Protein AF-A0A8S2TRC4-F1 (afdb_monomer_lite)

Secondary structure (DSSP, 8-state):
---PPPEEPPPSEE-SSEEEEEEEETTEEEEEEEEEPS-BTTBTTHHHHHHHHHHHHHHTT-TT---EEEEEEEESSSS-EEEEEEEPPPS--HHHHH--

Structure (mmCIF, N/CA/C/O backbone):
data_AF-A0A8S2TRC4-F1
#
_entry.id   AF-A0A8S2TRC4-F1
#
loop_
_atom_site.group_PDB
_atom_site.id
_atom_site.type_symbol
_atom_site.label_atom_id
_atom_site.label_alt_id
_atom_site.label_comp_id
_atom_site.label_asym_id
_atom_site.label_entity_id
_atom_site.label_seq_id
_atom_site.pdbx_PDB_ins_code
_atom_site.Cartn_x
_atom_site.Cartn_y
_atom_site.Cartn_z
_atom_site.occupancy
_atom_site.B_iso_or_equiv
_atom_site.auth_seq_id
_atom_site.auth_comp_id
_atom_site.auth_asym_id
_atom_site.auth_atom_id
_atom_site.pdbx_PDB_model_num
ATOM 1 N N . MET A 1 1 ? -8.651 16.090 -10.800 1.00 41.53 1 MET A N 1
ATOM 2 C CA . MET A 1 1 ? -8.243 15.977 -9.382 1.00 41.53 1 MET A CA 1
ATOM 3 C C . MET A 1 1 ? -6.807 16.448 -9.301 1.00 41.53 1 MET A C 1
ATOM 5 O O . MET A 1 1 ? -6.000 15.968 -10.084 1.00 41.53 1 MET A O 1
ATOM 9 N N . ASN A 1 2 ? -6.537 17.456 -8.472 1.00 39.47 2 ASN A N 1
ATOM 10 C CA . ASN A 1 2 ? -5.261 18.173 -8.427 1.00 39.47 2 ASN A CA 1
ATOM 11 C C . ASN A 1 2 ? -4.095 17.208 -8.186 1.00 39.47 2 ASN A C 1
ATOM 13 O O . ASN A 1 2 ? -4.205 16.339 -7.325 1.00 39.47 2 ASN A O 1
ATOM 17 N N . GLY A 1 3 ? -3.016 17.373 -8.957 1.00 54.50 3 GLY A N 1
ATOM 18 C CA . GLY A 1 3 ? -1.785 16.573 -8.942 1.00 54.50 3 GLY A CA 1
ATOM 19 C C . GLY A 1 3 ? -0.963 16.693 -7.656 1.00 54.50 3 GLY A C 1
ATOM 20 O O . GLY A 1 3 ? 0.234 16.948 -7.708 1.00 54.50 3 GLY A O 1
ATOM 21 N N . LEU A 1 4 ? -1.612 16.546 -6.503 1.00 70.56 4 LEU A N 1
ATOM 22 C CA . LEU A 1 4 ? -0.969 16.468 -5.203 1.00 70.56 4 LEU A CA 1
ATOM 23 C C . LEU A 1 4 ? -0.321 15.091 -5.079 1.00 70.56 4 LEU A C 1
ATOM 25 O O . LEU A 1 4 ? -1.007 14.070 -5.143 1.00 70.56 4 LEU A O 1
ATOM 29 N N . ILE A 1 5 ? 0.996 15.089 -4.921 1.00 81.69 5 ILE A N 1
ATOM 30 C CA . ILE A 1 5 ? 1.806 13.900 -4.669 1.00 81.69 5 ILE A CA 1
ATOM 31 C C . ILE A 1 5 ? 1.758 13.621 -3.159 1.00 81.69 5 ILE A C 1
ATOM 33 O O . ILE A 1 5 ? 1.855 14.575 -2.386 1.00 81.69 5 ILE A O 1
ATOM 37 N N . PRO A 1 6 ? 1.609 12.363 -2.710 1.00 83.25 6 PRO A N 1
ATOM 38 C CA . PRO A 1 6 ? 1.683 12.040 -1.289 1.00 83.25 6 PRO A CA 1
ATOM 39 C C . PRO A 1 6 ? 3.045 12.440 -0.699 1.00 83.25 6 PRO A C 1
ATOM 41 O O . PRO A 1 6 ? 4.093 12.056 -1.223 1.00 83.25 6 PRO A O 1
ATOM 44 N N . GLU A 1 7 ? 3.035 13.175 0.409 1.00 88.19 7 GLU A N 1
ATOM 45 C CA . GLU A 1 7 ? 4.239 13.598 1.124 1.00 88.19 7 GLU A CA 1
ATOM 46 C C . GLU A 1 7 ? 4.669 12.494 2.095 1.00 88.19 7 GLU A C 1
ATOM 48 O O . GLU A 1 7 ? 4.072 12.311 3.155 1.00 88.19 7 GLU A O 1
ATOM 53 N N . ILE A 1 8 ? 5.694 11.728 1.712 1.00 84.69 8 ILE A N 1
ATOM 54 C CA . ILE A 1 8 ? 6.253 10.633 2.517 1.00 84.69 8 ILE A CA 1
ATOM 55 C C . ILE A 1 8 ? 7.116 11.214 3.643 1.00 84.69 8 ILE A C 1
ATOM 57 O O . ILE A 1 8 ? 8.078 11.937 3.379 1.00 84.69 8 ILE A O 1
ATOM 61 N N . ARG A 1 9 ? 6.837 10.828 4.888 1.00 81.56 9 ARG A N 1
ATOM 62 C CA . ARG A 1 9 ? 7.709 11.086 6.040 1.00 81.56 9 ARG A CA 1
ATOM 63 C C . ARG A 1 9 ? 8.678 9.910 6.230 1.00 81.56 9 ARG A C 1
ATOM 65 O O . ARG A 1 9 ? 8.400 8.788 5.803 1.00 81.56 9 ARG A O 1
ATOM 72 N N . SER A 1 10 ? 9.851 10.184 6.807 1.00 64.19 10 SER A N 1
ATOM 73 C CA . SER A 1 10 ? 10.928 9.205 7.040 1.00 64.19 10 SER A CA 1
ATOM 74 C C . SER A 1 10 ? 10.387 7.907 7.655 1.00 64.19 10 SER A C 1
ATOM 76 O O . SER A 1 10 ? 9.613 7.961 8.602 1.00 64.19 10 SER A O 1
ATOM 78 N N . GLY A 1 11 ? 10.744 6.758 7.070 1.00 61.81 11 GLY A N 1
ATOM 79 C CA . GLY A 1 11 ? 10.071 5.478 7.329 1.00 61.81 11 GLY A CA 1
ATOM 80 C C . GLY A 1 11 ? 10.584 4.702 8.538 1.00 61.81 11 GLY A C 1
ATOM 81 O O . GLY A 1 11 ? 11.785 4.694 8.805 1.00 61.81 11 GLY A O 1
ATOM 82 N N . ASP A 1 12 ? 9.663 3.979 9.176 1.00 56.72 12 ASP A N 1
ATOM 83 C CA . ASP A 1 12 ? 9.895 3.182 10.386 1.00 56.72 12 ASP A CA 1
ATOM 84 C C . ASP A 1 12 ? 10.400 1.754 10.096 1.00 56.72 12 ASP A C 1
ATOM 86 O O . ASP A 1 12 ? 10.900 1.079 10.992 1.00 56.72 12 ASP A O 1
ATOM 90 N N . SER A 1 13 ? 10.304 1.261 8.849 1.00 61.91 13 SER A N 1
ATOM 91 C CA . SER A 1 13 ? 10.735 -0.104 8.509 1.00 61.91 13 SER A CA 1
ATOM 92 C C . SER A 1 13 ? 11.157 -0.273 7.046 1.00 61.91 13 SER A C 1
ATOM 94 O O . SER A 1 13 ? 10.400 0.025 6.116 1.00 61.91 13 SER A O 1
ATOM 96 N N . LYS A 1 14 ? 12.373 -0.797 6.843 1.00 64.62 14 LYS A N 1
ATOM 97 C CA . LYS A 1 14 ? 12.921 -1.191 5.538 1.00 64.62 14 LYS A CA 1
ATOM 98 C C . LYS A 1 14 ? 13.109 -2.707 5.508 1.00 64.62 14 LYS A C 1
ATOM 100 O O . LYS A 1 14 ? 13.979 -3.229 6.199 1.00 64.62 14 LYS A O 1
ATOM 105 N N . SER A 1 15 ? 12.321 -3.403 4.693 1.00 66.56 15 SER A N 1
ATOM 106 C CA . SER A 1 15 ? 12.545 -4.806 4.329 1.00 66.56 15 SER A CA 1
ATOM 107 C C . SER A 1 15 ? 13.103 -4.893 2.905 1.00 66.56 15 SER A C 1
ATOM 109 O O . SER A 1 15 ? 12.978 -3.964 2.104 1.00 66.56 15 SER A O 1
ATOM 111 N N . THR A 1 16 ? 13.732 -6.022 2.575 1.00 66.69 16 THR A N 1
ATOM 112 C CA . THR A 1 16 ? 14.216 -6.311 1.219 1.00 66.69 16 THR A CA 1
ATOM 113 C C . THR A 1 16 ? 13.077 -6.400 0.200 1.00 66.69 16 THR A C 1
ATOM 115 O O . THR A 1 16 ? 13.299 -6.109 -0.971 1.00 66.69 16 THR A O 1
ATOM 118 N N . MET A 1 17 ? 11.858 -6.749 0.630 1.00 71.56 17 MET A N 1
ATOM 119 C CA . MET A 1 17 ? 10.699 -6.939 -0.259 1.00 71.56 17 MET A CA 1
ATOM 120 C C . MET A 1 17 ? 9.774 -5.716 -0.329 1.00 71.56 17 MET A C 1
ATOM 122 O O . MET A 1 17 ? 9.220 -5.402 -1.380 1.00 71.56 17 MET A O 1
ATOM 126 N N . PHE A 1 18 ? 9.585 -5.019 0.789 1.00 80.75 18 PHE A N 1
ATOM 127 C CA . PHE A 1 18 ? 8.734 -3.835 0.868 1.00 80.75 18 PHE A CA 1
ATOM 128 C C . PHE A 1 18 ? 9.240 -2.880 1.945 1.00 80.75 18 PHE A C 1
ATOM 130 O O . PHE A 1 18 ? 10.019 -3.248 2.820 1.00 80.75 18 PHE A O 1
ATOM 137 N N . SER A 1 19 ? 8.785 -1.639 1.899 1.00 85.69 19 SER A N 1
ATOM 138 C CA . SER A 1 19 ? 9.056 -0.643 2.931 1.00 85.69 19 SER A CA 1
ATOM 139 C C . SER A 1 19 ? 7.757 0.041 3.344 1.00 85.6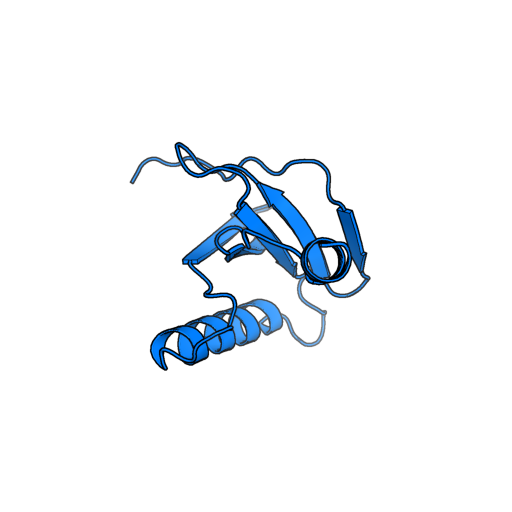9 19 SER A C 1
ATOM 141 O O . SER A 1 19 ? 6.877 0.269 2.508 1.00 85.69 19 SER A O 1
ATOM 143 N N . LEU A 1 20 ? 7.635 0.340 4.637 1.00 86.81 20 LEU A N 1
ATOM 144 C CA . LEU A 1 20 ? 6.475 1.016 5.214 1.00 86.81 20 LEU A CA 1
ATOM 145 C C . LEU A 1 20 ? 6.858 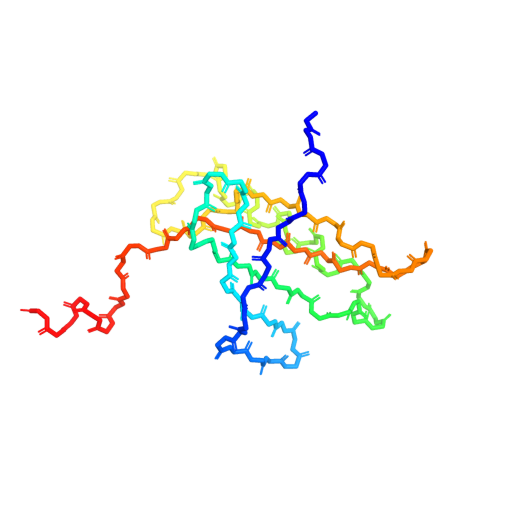2.429 5.646 1.00 86.81 20 LEU A C 1
ATOM 147 O O . LEU A 1 20 ? 7.898 2.644 6.268 1.00 86.81 20 LEU A O 1
ATOM 151 N N . PHE A 1 21 ? 5.999 3.385 5.311 1.00 88.56 21 PHE A N 1
ATOM 152 C CA . PHE A 1 21 ? 6.177 4.796 5.627 1.00 88.56 21 PHE A CA 1
ATOM 153 C C . PHE A 1 21 ? 4.870 5.397 6.114 1.00 88.56 21 PHE A C 1
ATOM 155 O O . PHE A 1 21 ? 3.792 4.929 5.748 1.00 88.56 21 PHE A O 1
ATOM 162 N N . THR A 1 22 ? 4.967 6.487 6.863 1.00 88.94 22 THR A N 1
ATOM 163 C CA . THR A 1 22 ? 3.834 7.384 7.077 1.00 88.94 22 THR A CA 1
ATOM 164 C C . THR A 1 22 ? 3.826 8.470 6.001 1.00 88.94 22 THR A C 1
ATOM 166 O O . THR A 1 22 ? 4.876 8.862 5.487 1.00 88.94 22 THR A O 1
ATOM 169 N N . ALA A 1 23 ? 2.646 8.945 5.615 1.00 89.44 23 ALA A N 1
ATOM 170 C CA . ALA A 1 23 ? 2.505 10.018 4.642 1.00 89.44 23 ALA A CA 1
ATOM 171 C C . ALA A 1 23 ? 1.297 10.910 4.916 1.00 89.44 23 ALA A C 1
ATOM 173 O O . ALA A 1 23 ? 0.323 10.502 5.548 1.00 89.44 23 ALA A O 1
ATOM 174 N N . ASP A 1 24 ? 1.342 12.107 4.348 1.00 90.00 24 ASP A N 1
ATOM 175 C CA . ASP A 1 24 ? 0.202 13.009 4.260 1.00 90.00 24 ASP A CA 1
ATOM 176 C C . ASP A 1 24 ? -0.221 13.180 2.798 1.00 90.00 24 ASP A C 1
ATOM 178 O O . ASP A 1 24 ? 0.606 13.163 1.886 1.00 90.00 24 ASP A O 1
ATOM 182 N N . TRP A 1 25 ? -1.517 13.373 2.554 1.00 88.19 25 TRP A N 1
ATOM 183 C CA . TRP A 1 25 ? -2.031 13.667 1.218 1.00 88.19 25 TRP A CA 1
ATOM 184 C C . TRP A 1 25 ? -3.172 14.682 1.280 1.00 88.19 25 TRP A C 1
ATOM 186 O O . TRP A 1 25 ? -4.329 14.337 1.539 1.00 88.19 25 TRP A O 1
ATOM 196 N N . GLY A 1 26 ? -2.832 15.953 1.046 1.00 86.44 26 GLY A N 1
ATOM 197 C CA . GLY A 1 26 ? -3.754 17.068 1.263 1.00 86.44 26 GLY A CA 1
ATOM 198 C C . GLY A 1 26 ? -4.214 17.103 2.723 1.00 86.44 26 GLY A C 1
ATOM 199 O O . GLY A 1 26 ? -3.389 17.144 3.639 1.00 86.44 26 GLY A O 1
ATOM 200 N N . ASP A 1 27 ? -5.526 17.011 2.929 1.00 86.31 27 ASP A N 1
ATOM 201 C CA . ASP A 1 27 ? -6.152 17.041 4.258 1.00 86.31 27 ASP A CA 1
ATOM 202 C C . ASP A 1 27 ? -6.043 15.709 5.019 1.00 86.31 27 ASP A C 1
ATOM 204 O O . ASP A 1 27 ? -6.354 15.637 6.207 1.00 86.31 27 ASP A O 1
ATOM 208 N N . LYS A 1 28 ? -5.603 14.632 4.358 1.00 87.50 28 LYS A N 1
ATOM 209 C CA . LYS A 1 28 ? -5.442 13.320 4.992 1.00 87.50 28 LYS A CA 1
ATOM 210 C C . LYS A 1 28 ? -4.070 13.225 5.633 1.00 87.50 28 LYS A C 1
ATOM 212 O O . LYS A 1 28 ? -3.060 13.405 4.955 1.00 87.50 28 LYS A O 1
ATOM 217 N N . LYS A 1 29 ? -4.049 12.920 6.927 1.00 86.56 29 LYS A N 1
ATOM 218 C CA . LYS A 1 29 ? -2.840 12.849 7.748 1.00 86.56 29 LYS A CA 1
ATOM 219 C C . LYS A 1 29 ? -2.579 11.429 8.228 1.00 86.56 29 LYS A C 1
ATOM 221 O O . LYS A 1 29 ? -3.522 10.651 8.372 1.00 86.56 29 LYS A O 1
ATOM 226 N N . ASN A 1 30 ? -1.313 11.125 8.508 1.00 86.56 30 ASN A N 1
ATOM 227 C CA . ASN A 1 30 ? -0.877 9.850 9.096 1.00 86.56 30 ASN A CA 1
ATOM 228 C C . ASN A 1 30 ? -1.292 8.614 8.272 1.00 86.56 30 ASN A C 1
ATOM 230 O O . ASN A 1 30 ? -1.603 7.560 8.820 1.00 86.56 30 ASN A O 1
ATOM 234 N N . LEU A 1 31 ? -1.321 8.732 6.946 1.00 89.50 31 LEU A N 1
ATOM 235 C CA . LEU A 1 31 ? -1.585 7.607 6.056 1.00 89.50 31 LEU A CA 1
ATOM 236 C C . LEU A 1 31 ? -0.442 6.598 6.142 1.00 89.50 31 LEU A C 1
ATOM 238 O O . LEU A 1 31 ? 0.722 6.988 6.193 1.00 89.50 31 LEU A O 1
ATOM 242 N N . LEU A 1 32 ? -0.761 5.308 6.089 1.00 90.12 32 LEU A N 1
ATOM 243 C CA . LEU A 1 32 ? 0.247 4.261 5.963 1.00 90.12 32 LEU A CA 1
ATOM 244 C C . LEU A 1 32 ? 0.507 3.998 4.480 1.00 90.12 32 LEU A C 1
ATOM 246 O O . LEU A 1 32 ? -0.414 3.704 3.720 1.00 90.12 32 LEU A O 1
ATOM 250 N N . VAL A 1 33 ? 1.767 4.068 4.068 1.00 90.88 33 VAL A N 1
ATOM 251 C CA . VAL A 1 33 ? 2.201 3.802 2.698 1.00 90.88 33 VAL A CA 1
ATOM 252 C C . VAL A 1 33 ? 3.076 2.566 2.672 1.00 90.88 33 VAL A C 1
ATOM 254 O O . VAL A 1 33 ? 4.173 2.554 3.228 1.00 90.88 33 VAL A O 1
ATOM 257 N N . LYS A 1 34 ? 2.612 1.542 1.959 1.00 90.50 34 LYS A N 1
ATOM 258 C CA . LYS A 1 34 ? 3.425 0.390 1.591 1.00 90.50 34 LYS A CA 1
ATOM 259 C C . LYS A 1 34 ? 3.996 0.606 0.199 1.00 90.50 34 LYS A C 1
ATOM 261 O O . LYS A 1 34 ? 3.258 0.650 -0.787 1.00 90.50 34 LYS A O 1
ATOM 266 N N . LYS A 1 35 ? 5.318 0.731 0.133 1.00 88.00 35 LYS A N 1
ATOM 267 C CA . LYS A 1 35 ? 6.078 0.715 -1.116 1.00 88.00 35 LYS A CA 1
ATOM 268 C C . LYS A 1 35 ? 6.579 -0.697 -1.340 1.00 88.00 35 LYS A C 1
ATOM 270 O O . LYS A 1 35 ? 7.302 -1.231 -0.499 1.00 88.00 35 LYS A O 1
ATOM 275 N N . ILE A 1 36 ? 6.200 -1.303 -2.454 1.00 79.88 36 ILE A N 1
ATOM 276 C CA . ILE A 1 36 ? 6.810 -2.564 -2.870 1.00 79.88 36 ILE A CA 1
ATOM 277 C C . ILE A 1 36 ? 8.091 -2.189 -3.603 1.00 79.88 36 ILE A C 1
ATOM 279 O O . ILE A 1 36 ? 8.051 -1.459 -4.596 1.00 79.88 36 ILE A O 1
ATOM 283 N N . SER A 1 37 ? 9.223 -2.614 -3.043 1.00 65.25 37 SER A N 1
ATOM 284 C CA . SER A 1 37 ? 10.545 -2.364 -3.614 1.00 65.25 37 SER A CA 1
ATOM 285 C C . SER A 1 37 ? 10.560 -2.904 -5.044 1.00 65.25 37 SER A C 1
ATOM 287 O O . SER A 1 37 ? 9.945 -3.940 -5.284 1.00 65.25 37 SER A O 1
ATOM 289 N N . ARG A 1 38 ? 11.196 -2.160 -5.968 1.00 61.66 38 ARG A N 1
ATOM 290 C CA . ARG A 1 38 ? 11.280 -2.397 -7.427 1.00 61.66 38 ARG A CA 1
ATOM 291 C C . ARG A 1 38 ? 10.907 -3.812 -7.861 1.00 61.66 38 ARG A C 1
ATOM 293 O O . ARG A 1 38 ? 11.462 -4.763 -7.320 1.00 61.66 38 ARG A O 1
ATOM 300 N N . SER A 1 39 ? 10.072 -3.894 -8.905 1.00 58.78 39 SER A N 1
ATOM 301 C CA . SER A 1 39 ? 9.804 -5.094 -9.711 1.00 58.78 39 SER A CA 1
ATOM 302 C C . SER A 1 39 ? 10.889 -6.146 -9.512 1.00 58.78 39 SER A C 1
ATOM 304 O O . SER A 1 39 ? 12.009 -5.971 -10.005 1.00 58.78 39 SER A O 1
ATOM 306 N N . LEU A 1 40 ? 10.574 -7.201 -8.756 1.00 64.50 40 LEU A N 1
ATOM 307 C CA . LEU A 1 40 ? 11.429 -8.380 -8.726 1.00 64.50 40 LEU A CA 1
ATOM 308 C C . LEU A 1 40 ? 11.693 -8.736 -10.197 1.00 64.50 40 LEU A C 1
ATOM 310 O O . LEU A 1 40 ? 10.722 -8.752 -10.961 1.00 64.50 40 LEU A O 1
ATOM 314 N N . PRO A 1 41 ? 12.950 -8.951 -10.626 1.00 65.00 41 PRO A N 1
ATOM 315 C CA . PRO A 1 41 ? 13.268 -9.154 -12.042 1.00 65.00 41 PRO A CA 1
ATO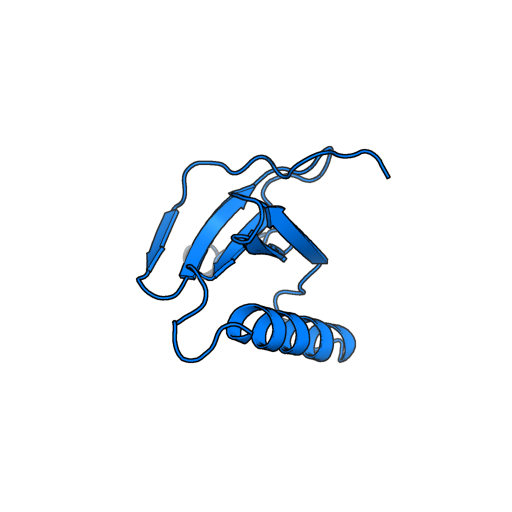M 316 C C . PRO A 1 41 ? 12.392 -10.231 -12.695 1.00 65.00 41 PRO A C 1
ATOM 318 O O . PRO A 1 41 ? 11.976 -10.089 -13.840 1.00 65.00 41 PRO A O 1
ATOM 321 N N . ASP A 1 42 ? 12.023 -11.242 -11.907 1.00 69.94 42 ASP A N 1
ATOM 322 C CA . ASP A 1 42 ? 11.206 -12.377 -12.331 1.00 69.94 42 ASP A CA 1
ATOM 323 C C . ASP A 1 42 ? 9.690 -12.159 -12.145 1.00 69.94 42 ASP A C 1
ATOM 325 O O . ASP A 1 42 ? 8.882 -12.971 -12.592 1.00 69.94 42 ASP A O 1
ATOM 329 N N . GLN A 1 43 ? 9.272 -11.083 -11.467 1.00 71.62 43 GLN A N 1
ATOM 330 C CA . GLN A 1 43 ? 7.867 -10.770 -11.173 1.00 71.62 43 GLN A CA 1
ATOM 331 C C . GLN A 1 43 ? 7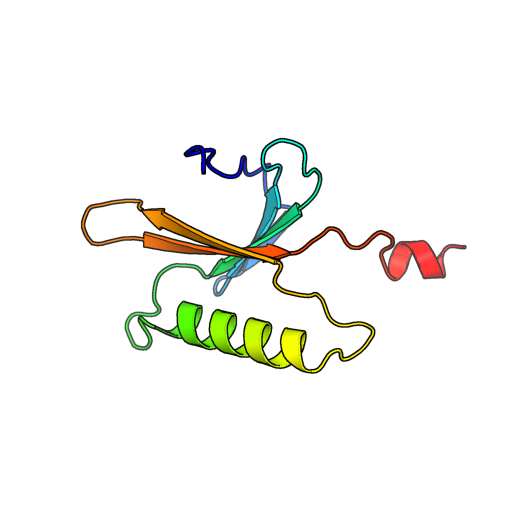.582 -9.258 -11.260 1.00 71.62 43 GLN A C 1
ATOM 333 O O . GLN A 1 43 ? 7.261 -8.610 -10.255 1.00 71.62 43 GLN A O 1
ATOM 338 N N . PRO A 1 44 ? 7.637 -8.666 -12.466 1.00 71.44 44 PRO A N 1
ATOM 339 C CA . PRO A 1 44 ? 7.490 -7.223 -12.642 1.00 71.44 44 PRO A CA 1
ATOM 340 C C . PRO A 1 44 ? 6.117 -6.679 -12.235 1.00 71.44 44 PRO A C 1
ATOM 342 O O . PRO A 1 44 ? 5.983 -5.504 -11.905 1.00 71.44 44 PRO A O 1
ATOM 345 N N . THR A 1 45 ? 5.098 -7.536 -12.206 1.00 80.50 45 THR A N 1
ATOM 346 C CA . THR A 1 45 ? 3.719 -7.170 -11.868 1.00 80.50 45 THR A CA 1
ATOM 347 C C . THR A 1 45 ? 3.316 -7.551 -10.443 1.00 80.50 45 THR A C 1
ATOM 349 O O . THR A 1 45 ? 2.149 -7.380 -10.090 1.00 80.50 45 THR A O 1
ATOM 352 N N . ALA A 1 46 ? 4.242 -8.046 -9.607 1.00 81.62 46 ALA A N 1
ATOM 353 C CA . ALA A 1 46 ? 3.948 -8.472 -8.232 1.00 81.62 46 ALA A CA 1
ATOM 354 C C . ALA A 1 46 ? 3.211 -7.386 -7.432 1.00 81.62 46 ALA A C 1
ATOM 356 O O . ALA A 1 46 ? 2.211 -7.666 -6.773 1.00 81.62 46 ALA A O 1
ATOM 357 N N . ALA A 1 47 ? 3.637 -6.129 -7.582 1.00 81.50 47 ALA A N 1
ATOM 358 C CA . ALA A 1 47 ? 3.010 -5.010 -6.894 1.00 81.50 47 ALA A CA 1
ATOM 359 C C . ALA A 1 47 ? 1.544 -4.791 -7.301 1.00 81.50 47 ALA A C 1
ATOM 361 O O . ALA A 1 47 ? 0.694 -4.518 -6.453 1.00 81.50 47 ALA A O 1
ATOM 362 N N . TYR A 1 48 ? 1.221 -4.967 -8.585 1.00 86.81 48 TYR A N 1
ATOM 363 C CA . TYR A 1 48 ? -0.157 -4.865 -9.066 1.00 86.81 48 TYR A CA 1
ATOM 364 C C . TYR A 1 48 ? -1.021 -6.032 -8.603 1.00 86.81 48 TYR A C 1
ATOM 366 O O . TYR A 1 48 ? -2.187 -5.817 -8.271 1.00 86.81 48 TYR A O 1
ATOM 374 N N . TYR A 1 49 ? -0.470 -7.248 -8.551 1.00 88.31 49 TYR A N 1
ATOM 375 C CA . TYR A 1 49 ? -1.195 -8.401 -8.020 1.00 88.31 49 TYR A CA 1
ATOM 376 C C . TYR A 1 49 ? -1.535 -8.218 -6.543 1.00 88.31 49 TYR A C 1
ATOM 378 O O . TYR A 1 49 ? -2.677 -8.450 -6.144 1.00 88.31 49 TYR A O 1
ATOM 386 N N . GLU A 1 50 ? -0.587 -7.728 -5.747 1.00 88.88 50 GLU A N 1
ATOM 387 C CA . GLU A 1 50 ? -0.832 -7.437 -4.338 1.00 88.88 50 GLU A CA 1
ATOM 388 C C . GLU A 1 50 ? -1.874 -6.318 -4.161 1.00 88.88 50 GLU A C 1
ATOM 390 O O . GLU A 1 50 ? -2.839 -6.472 -3.4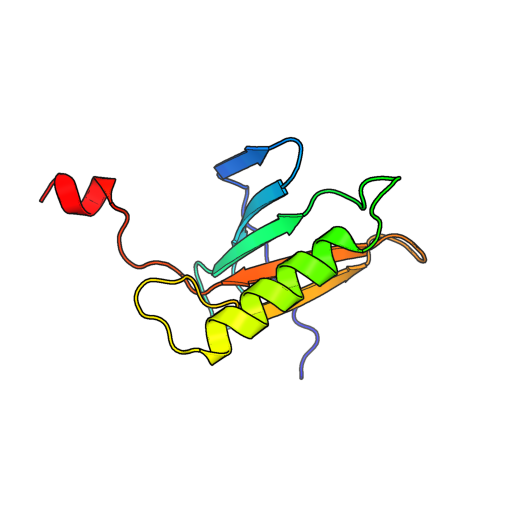06 1.00 88.88 50 GLU A O 1
ATOM 395 N N . ALA A 1 51 ? -1.764 -5.227 -4.926 1.00 90.12 51 ALA A N 1
ATOM 396 C CA . ALA A 1 51 ? -2.756 -4.152 -4.911 1.00 90.12 51 ALA A CA 1
ATOM 397 C C . ALA A 1 51 ? -4.157 -4.642 -5.329 1.00 90.12 51 ALA A C 1
ATOM 399 O O . ALA A 1 51 ? -5.167 -4.249 -4.734 1.00 90.12 51 ALA A O 1
ATOM 400 N N . HIS A 1 52 ? -4.236 -5.521 -6.333 1.00 90.12 52 HIS A N 1
ATOM 401 C CA . HIS A 1 52 ? -5.483 -6.151 -6.761 1.00 90.12 52 HIS A CA 1
ATOM 402 C C . HIS A 1 52 ? -6.083 -7.024 -5.654 1.00 90.12 52 HIS A C 1
ATOM 404 O O . HIS A 1 52 ? -7.288 -6.942 -5.390 1.00 90.12 52 HIS A O 1
ATOM 410 N N . TYR A 1 53 ? -5.257 -7.817 -4.970 1.00 89.81 53 TYR A N 1
ATOM 411 C CA . TYR A 1 53 ? -5.688 -8.625 -3.835 1.00 89.81 53 TYR A CA 1
ATOM 412 C C . TYR A 1 53 ? -6.269 -7.749 -2.719 1.00 89.81 53 TYR A C 1
ATOM 414 O O . TYR A 1 53 ? -7.414 -7.956 -2.316 1.00 89.81 53 TYR A O 1
ATOM 422 N N . HIS A 1 54 ? -5.561 -6.694 -2.305 1.00 89.62 54 HIS A N 1
ATOM 423 C CA . HIS A 1 54 ? -6.063 -5.763 -1.290 1.00 89.62 54 HIS A CA 1
ATOM 424 C C 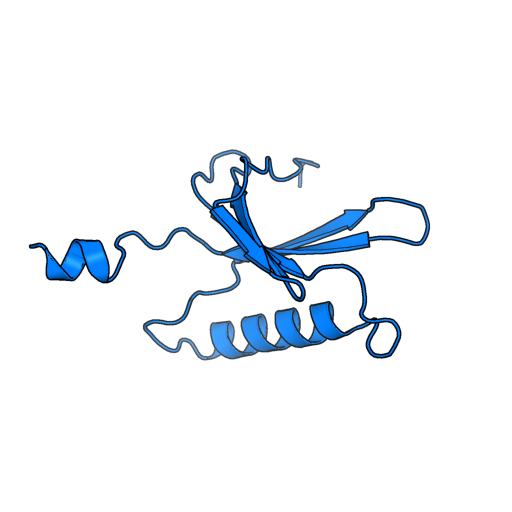. HIS A 1 54 ? -7.383 -5.092 -1.691 1.00 89.62 54 HIS A C 1
ATOM 426 O O . HIS A 1 54 ? -8.297 -5.002 -0.871 1.00 89.62 54 HIS A O 1
ATOM 432 N N . ARG A 1 55 ? -7.526 -4.655 -2.951 1.00 88.19 55 ARG A N 1
ATOM 433 C CA . ARG A 1 55 ? -8.795 -4.103 -3.464 1.00 88.19 55 ARG A CA 1
ATOM 434 C C . ARG A 1 55 ? -9.927 -5.125 -3.428 1.00 88.19 55 ARG A C 1
ATOM 436 O O . ARG A 1 55 ? -11.066 -4.758 -3.154 1.00 88.19 55 ARG A O 1
ATOM 443 N N . THR A 1 56 ? -9.629 -6.385 -3.726 1.00 89.31 56 THR A N 1
ATOM 444 C CA . THR A 1 56 ? -10.618 -7.469 -3.714 1.00 89.31 56 THR A CA 1
ATOM 445 C C . THR A 1 56 ? -11.097 -7.737 -2.295 1.00 89.31 56 THR A C 1
ATOM 447 O O . THR A 1 56 ? -12.298 -7.705 -2.043 1.00 89.31 56 THR A O 1
ATOM 450 N N . VAL A 1 57 ? -10.168 -7.899 -1.352 1.00 85.50 57 VAL A N 1
ATOM 451 C CA . VAL A 1 57 ? -10.490 -8.111 0.065 1.00 85.50 57 VAL A CA 1
ATOM 452 C C . VAL A 1 57 ? -11.260 -6.921 0.641 1.00 85.50 57 VAL A C 1
ATOM 454 O O . VAL A 1 57 ? -12.252 -7.113 1.339 1.00 85.50 57 VAL A O 1
ATOM 457 N N . ALA A 1 58 ? -10.885 -5.689 0.283 1.00 82.81 58 ALA A N 1
ATOM 458 C CA . ALA A 1 58 ? -11.590 -4.495 0.739 1.00 82.81 58 ALA A CA 1
ATOM 459 C C . ALA A 1 58 ? -13.068 -4.464 0.309 1.00 82.81 58 ALA A C 1
ATOM 461 O O . ALA A 1 58 ? -13.908 -3.987 1.069 1.00 82.81 58 ALA A O 1
ATOM 462 N N . LYS A 1 59 ? -13.402 -4.999 -0.875 1.00 83.94 59 LYS A N 1
ATOM 463 C CA . LYS A 1 59 ? -14.789 -5.093 -1.369 1.00 83.94 59 LYS A CA 1
ATOM 464 C C . LYS A 1 59 ? -15.632 -6.123 -0.623 1.00 83.94 59 LYS A C 1
ATOM 466 O O . LYS A 1 59 ? -16.853 -6.016 -0.644 1.00 83.94 59 LYS A O 1
ATOM 471 N N . LEU A 1 60 ? -15.002 -7.106 0.016 1.00 86.00 60 LEU A N 1
ATOM 472 C CA . LEU A 1 60 ? -15.704 -8.126 0.793 1.00 86.00 60 LEU A CA 1
ATOM 473 C C . LEU A 1 60 ? -16.215 -7.591 2.140 1.00 86.00 60 LEU A C 1
ATOM 475 O O . LEU A 1 60 ? -16.962 -8.291 2.814 1.00 86.00 60 LEU A O 1
ATOM 479 N N . GLY A 1 61 ? -15.827 -6.371 2.541 1.00 79.31 61 GLY A N 1
ATOM 480 C CA . GLY A 1 61 ? -16.295 -5.751 3.785 1.00 79.31 61 GLY A CA 1
ATOM 481 C C . GLY A 1 61 ? -15.875 -6.514 5.042 1.00 79.31 61 GLY A C 1
ATOM 482 O O . GLY A 1 61 ? -16.553 -6.438 6.062 1.00 79.31 61 GLY A O 1
ATOM 483 N N . VAL A 1 62 ? -14.786 -7.284 4.960 1.00 80.19 62 VAL A N 1
ATOM 484 C CA . VAL A 1 62 ? -14.293 -8.084 6.082 1.00 80.19 62 VAL A CA 1
ATOM 485 C C . VAL A 1 62 ? -13.828 -7.139 7.195 1.00 80.19 62 VAL A C 1
ATOM 487 O O . VAL A 1 62 ? -12.983 -6.278 6.931 1.00 80.19 62 VAL A O 1
ATOM 490 N N . PRO A 1 63 ? -14.353 -7.274 8.426 1.00 80.38 63 PRO A N 1
ATOM 491 C CA . PRO A 1 63 ? -13.930 -6.437 9.539 1.00 80.38 63 PRO A CA 1
ATOM 492 C C . PRO A 1 63 ? -12.461 -6.701 9.887 1.00 80.38 63 PRO A C 1
ATOM 494 O O . PRO A 1 63 ? -11.933 -7.784 9.638 1.00 80.38 63 PRO A O 1
ATOM 497 N N . ASN A 1 64 ? -11.811 -5.720 10.515 1.00 78.12 64 ASN A N 1
ATOM 498 C CA . ASN A 1 64 ? -10.434 -5.824 11.018 1.00 78.12 64 ASN A CA 1
ATOM 499 C C . ASN A 1 64 ? -9.359 -6.048 9.936 1.00 78.12 64 ASN A C 1
ATOM 501 O O . ASN A 1 64 ? -8.282 -6.565 10.228 1.00 78.12 64 ASN A O 1
ATOM 505 N N . ILE A 1 65 ? -9.620 -5.641 8.690 1.00 80.94 65 ILE A N 1
ATOM 506 C CA . ILE A 1 65 ? -8.619 -5.622 7.618 1.00 80.94 65 ILE A CA 1
ATOM 507 C C . ILE A 1 65 ? -8.276 -4.178 7.256 1.00 80.94 65 ILE A C 1
ATOM 509 O O . ILE A 1 65 ? -9.145 -3.317 7.150 1.00 80.94 65 ILE A O 1
ATOM 513 N N . CYS A 1 66 ? -6.992 -3.905 7.020 1.00 82.38 66 CYS A N 1
ATOM 514 C CA . CYS A 1 66 ? -6.564 -2.618 6.483 1.00 82.38 66 CYS A CA 1
ATOM 515 C C . CYS A 1 66 ? -7.019 -2.463 5.029 1.00 82.38 66 CYS A C 1
ATOM 517 O O . CYS A 1 66 ? -6.509 -3.121 4.117 1.00 82.38 66 CYS A O 1
ATOM 519 N N . HIS A 1 67 ? -7.973 -1.562 4.809 1.00 85.88 67 HIS A N 1
ATOM 520 C CA . HIS A 1 67 ? -8.510 -1.290 3.483 1.00 85.88 67 HIS A CA 1
ATOM 521 C C . HIS A 1 67 ? -7.559 -0.403 2.676 1.00 85.88 67 HIS A C 1
ATOM 523 O O . HIS A 1 67 ? -7.249 0.732 3.056 1.00 85.88 67 HIS A O 1
ATOM 529 N N . LEU A 1 68 ? -7.133 -0.910 1.518 1.00 90.12 68 LEU A N 1
ATOM 530 C CA . LEU A 1 68 ? -6.395 -0.119 0.540 1.00 90.12 68 LEU A CA 1
ATOM 531 C C . LEU A 1 68 ? -7.295 1.004 0.021 1.00 90.12 68 LEU A C 1
ATOM 533 O O . LEU A 1 68 ? -8.281 0.752 -0.670 1.00 90.12 68 LEU A O 1
ATOM 537 N N . SER A 1 69 ? -6.943 2.238 0.367 1.00 88.81 69 SER A N 1
ATOM 538 C CA . SER A 1 69 ? -7.764 3.417 0.091 1.00 88.81 69 SER A CA 1
ATOM 539 C C . SER A 1 69 ? -7.346 4.110 -1.196 1.00 88.81 69 SER A C 1
ATOM 541 O O . SER A 1 69 ? -8.198 4.531 -1.978 1.00 88.81 69 SER A O 1
ATOM 543 N N . TYR A 1 70 ? -6.037 4.184 -1.453 1.00 88.75 70 TYR A N 1
ATOM 544 C CA . TYR A 1 70 ? -5.498 4.786 -2.669 1.00 88.75 70 TYR A CA 1
ATOM 545 C C . TYR A 1 70 ? -4.358 3.958 -3.244 1.00 88.75 70 TYR A C 1
ATOM 547 O O . TYR A 1 70 ? -3.623 3.285 -2.525 1.00 88.75 70 TYR A O 1
ATOM 555 N N . LEU A 1 71 ? -4.215 4.042 -4.562 1.00 89.31 71 LEU A N 1
ATOM 556 C CA . LEU A 1 71 ? -3.088 3.489 -5.292 1.00 89.31 71 LEU A CA 1
ATOM 557 C C . LEU A 1 71 ? -2.434 4.637 -6.048 1.00 89.31 71 LEU A C 1
ATOM 559 O O . LEU A 1 71 ? -3.128 5.351 -6.773 1.00 89.31 71 LEU A O 1
ATOM 563 N N . TYR A 1 72 ? -1.136 4.825 -5.849 1.00 89.00 72 TYR A N 1
ATOM 564 C CA . TYR A 1 72 ? -0.380 5.895 -6.482 1.00 89.00 72 TYR A CA 1
ATOM 565 C C . TYR A 1 72 ? 0.822 5.316 -7.224 1.00 89.00 72 TYR A C 1
ATOM 567 O O . TYR A 1 72 ? 1.618 4.581 -6.647 1.00 89.00 72 TYR A O 1
ATOM 575 N N . GLU A 1 73 ? 0.938 5.633 -8.509 1.00 87.31 73 GLU A N 1
ATOM 576 C CA . GLU A 1 73 ? 2.092 5.266 -9.326 1.00 87.31 73 GLU A CA 1
ATOM 577 C C . GLU A 1 73 ? 3.096 6.412 -9.292 1.00 87.31 73 GLU A C 1
ATOM 579 O O . GLU A 1 73 ? 2.896 7.469 -9.893 1.00 87.31 73 GLU A O 1
ATOM 584 N N . HIS A 1 74 ? 4.181 6.212 -8.553 1.00 85.69 74 HIS A N 1
ATOM 585 C CA . HIS A 1 74 ? 5.265 7.170 -8.480 1.00 85.69 74 HIS A CA 1
ATOM 586 C C . HIS A 1 74 ? 6.282 6.879 -9.579 1.00 85.69 74 HIS A C 1
ATOM 588 O O . HIS A 1 74 ? 7.084 5.951 -9.481 1.00 85.69 74 HIS A O 1
ATOM 594 N N . ARG A 1 75 ? 6.242 7.674 -10.646 1.00 81.12 75 ARG A N 1
ATOM 595 C CA . ARG A 1 75 ? 7.197 7.566 -11.748 1.00 81.12 75 ARG A CA 1
ATOM 596 C C . ARG A 1 75 ? 8.556 8.123 -11.316 1.00 81.12 75 ARG A C 1
ATOM 598 O O . ARG A 1 75 ? 8.654 9.304 -10.995 1.00 81.12 75 ARG A O 1
ATOM 605 N N . LEU A 1 76 ? 9.577 7.267 -11.306 1.00 80.94 76 LEU A N 1
ATOM 606 C CA . LEU A 1 76 ? 10.969 7.645 -11.041 1.00 80.94 76 LEU A CA 1
ATOM 607 C C . LEU A 1 76 ? 11.696 8.029 -12.336 1.00 80.94 76 LEU A C 1
ATOM 609 O O . LEU A 1 76 ? 12.531 8.925 -12.321 1.00 80.94 76 LEU A O 1
ATOM 613 N N . ASP A 1 77 ? 11.373 7.346 -13.438 1.00 79.75 77 ASP A N 1
ATOM 614 C CA . ASP A 1 77 ? 11.943 7.565 -14.771 1.00 79.75 77 ASP A CA 1
ATOM 615 C C . ASP A 1 77 ? 10.940 7.134 -15.866 1.00 79.75 77 ASP A C 1
ATOM 617 O O . ASP A 1 77 ? 9.835 6.664 -15.570 1.00 79.75 77 ASP A O 1
ATOM 621 N N . GLU A 1 78 ? 11.296 7.246 -17.147 1.00 73.06 78 GLU A N 1
ATOM 622 C CA . GLU A 1 78 ? 10.423 6.904 -18.273 1.00 73.06 78 GLU A CA 1
ATOM 623 C C . GLU A 1 78 ? 9.903 5.461 -18.216 1.00 73.06 78 GLU A C 1
ATOM 625 O O . GLU A 1 78 ? 8.756 5.222 -18.597 1.00 73.06 78 GLU A O 1
ATOM 630 N N . GLN A 1 79 ? 10.698 4.527 -17.691 1.00 70.81 79 GLN A N 1
ATOM 631 C CA . GLN A 1 79 ? 10.363 3.097 -17.618 1.00 70.81 79 GLN A CA 1
ATOM 632 C C . GLN A 1 79 ? 10.311 2.541 -16.189 1.00 70.81 79 GLN A C 1
ATOM 634 O O . GLN A 1 79 ? 9.939 1.387 -15.992 1.00 70.81 79 GLN A O 1
ATOM 639 N N . ILE A 1 80 ? 10.680 3.345 -15.187 1.00 74.06 80 ILE A N 1
ATOM 640 C CA . ILE A 1 80 ? 10.759 2.910 -13.791 1.00 74.06 80 ILE A CA 1
ATOM 641 C C . ILE A 1 80 ? 9.696 3.648 -12.989 1.00 74.06 80 ILE A C 1
ATOM 643 O O . ILE A 1 80 ? 9.703 4.876 -12.890 1.00 74.06 80 ILE A O 1
ATOM 647 N N . PHE A 1 81 ? 8.809 2.888 -12.363 1.00 77.19 81 PHE A N 1
ATOM 648 C CA . PHE A 1 81 ? 7.828 3.406 -11.424 1.00 77.19 81 PHE A CA 1
ATOM 649 C C . PHE A 1 81 ? 7.823 2.563 -10.149 1.00 77.19 81 PHE A C 1
ATOM 651 O O . PHE A 1 81 ? 8.189 1.387 -10.147 1.00 77.19 81 PHE A O 1
ATOM 658 N N . GLU A 1 82 ? 7.397 3.183 -9.058 1.00 82.50 82 GLU A N 1
ATOM 659 C CA . GLU A 1 82 ? 7.056 2.519 -7.809 1.00 82.50 82 GLU A CA 1
ATOM 660 C C . GLU A 1 82 ? 5.545 2.563 -7.616 1.00 82.50 82 GLU A C 1
ATOM 662 O O . GLU A 1 82 ? 4.912 3.604 -7.800 1.00 82.50 82 GLU A O 1
ATOM 667 N N . LEU A 1 83 ? 4.964 1.443 -7.196 1.00 86.62 83 LEU A N 1
ATOM 668 C CA . LEU A 1 83 ? 3.562 1.402 -6.814 1.00 86.62 83 LEU A CA 1
ATOM 669 C C . LEU A 1 83 ? 3.445 1.623 -5.306 1.00 86.62 83 LEU A C 1
ATOM 671 O O . LEU A 1 83 ? 3.971 0.847 -4.504 1.00 86.62 83 LEU A O 1
ATOM 675 N N . TRP A 1 84 ? 2.767 2.697 -4.921 1.00 90.06 84 TRP A N 1
ATOM 676 C CA . TRP A 1 84 ? 2.510 3.048 -3.532 1.00 90.06 84 TRP A CA 1
ATOM 677 C C . TRP A 1 84 ? 1.073 2.670 -3.185 1.00 90.06 84 TRP A C 1
ATOM 679 O O . TRP A 1 84 ? 0.109 3.219 -3.727 1.00 90.06 84 TRP A O 1
ATOM 689 N N . MET A 1 85 ? 0.934 1.717 -2.270 1.00 91.94 85 MET A N 1
ATOM 690 C CA . MET A 1 85 ? -0.349 1.323 -1.698 1.00 91.94 85 MET A CA 1
ATOM 691 C C . MET A 1 85 ? -0.587 2.122 -0.422 1.00 91.94 85 MET A C 1
ATOM 693 O O . MET A 1 85 ? 0.235 2.081 0.492 1.00 91.94 85 MET A O 1
ATOM 697 N N . ILE A 1 86 ? -1.689 2.866 -0.371 1.00 92.19 86 ILE A N 1
ATOM 698 C CA . ILE A 1 86 ? -1.946 3.852 0.679 1.00 92.19 86 ILE A CA 1
ATOM 699 C C . ILE A 1 86 ? -3.200 3.455 1.455 1.00 92.19 86 ILE A C 1
ATOM 701 O O . ILE A 1 86 ? -4.298 3.340 0.897 1.00 92.19 86 ILE A O 1
ATOM 705 N N . PHE A 1 87 ? -3.022 3.271 2.754 1.00 91.56 87 PHE A N 1
ATOM 706 C CA . PHE A 1 87 ? -4.028 2.828 3.707 1.00 91.56 87 PHE A CA 1
ATOM 707 C C . PHE A 1 87 ? -4.340 3.960 4.688 1.00 91.56 87 PHE A C 1
ATOM 709 O O . PHE A 1 87 ? -3.493 4.812 4.971 1.00 91.56 87 PHE A O 1
ATOM 716 N N . LEU A 1 88 ? -5.570 3.979 5.201 1.00 86.69 88 LEU A N 1
ATOM 717 C CA . LEU A 1 88 ? -5.936 4.893 6.280 1.00 86.69 88 LEU A CA 1
ATOM 718 C C . LEU A 1 88 ? -5.208 4.509 7.581 1.00 86.69 88 LEU A C 1
ATOM 720 O O . LEU A 1 88 ? -4.907 3.327 7.770 1.00 86.69 88 LEU A O 1
ATOM 724 N N . PRO A 1 89 ? -4.919 5.485 8.460 1.00 77.31 89 PRO A N 1
ATOM 725 C CA . PRO A 1 89 ? -4.302 5.223 9.755 1.00 77.31 89 PRO A CA 1
ATOM 726 C C . PRO A 1 89 ? -5.096 4.204 10.573 1.00 77.31 89 PRO A C 1
ATOM 728 O O . PRO A 1 89 ? -6.323 4.267 10.644 1.00 77.31 89 PRO A O 1
ATOM 731 N N . ILE A 1 90 ? -4.371 3.308 11.244 1.00 72.88 90 ILE A N 1
ATOM 732 C CA . ILE A 1 90 ? -4.914 2.503 12.339 1.00 72.88 90 ILE A CA 1
ATOM 733 C C . ILE A 1 90 ? -4.809 3.358 13.603 1.00 72.88 90 ILE A C 1
ATOM 735 O O . ILE A 1 90 ? -3.743 3.886 13.907 1.00 72.88 90 ILE A O 1
ATOM 739 N N . HIS A 1 91 ? -5.920 3.530 14.315 1.00 70.25 91 HIS A N 1
ATOM 740 C CA . HIS A 1 91 ? -6.010 4.470 15.436 1.00 70.25 91 HIS A CA 1
ATOM 741 C C . HIS A 1 91 ? -5.354 3.980 16.739 1.00 70.25 91 HIS A C 1
ATOM 743 O O . HIS A 1 91 ? -5.174 4.786 17.644 1.00 70.25 91 HIS A O 1
ATOM 749 N N . CYS A 1 92 ? -5.007 2.695 16.842 1.00 73.94 92 CYS A N 1
ATOM 750 C CA . CYS A 1 92 ? -4.431 2.084 18.039 1.00 73.94 92 CYS A CA 1
ATOM 751 C C . CYS A 1 92 ? -3.597 0.857 17.637 1.00 73.94 92 CYS A C 1
ATOM 753 O O . CYS A 1 92 ? -4.069 0.038 16.840 1.00 73.94 92 CYS A O 1
ATOM 755 N N . SER A 1 93 ? -2.362 0.747 18.135 1.00 79.06 93 SER A N 1
ATOM 756 C CA . SER A 1 93 ? -1.559 -0.471 17.967 1.00 79.06 93 SER A CA 1
ATOM 757 C C . SER A 1 93 ? -1.946 -1.524 19.009 1.00 79.06 93 SER A C 1
ATOM 759 O O . SER A 1 93 ? -2.538 -1.208 20.039 1.00 79.06 93 SER A O 1
ATOM 761 N N . LEU A 1 94 ? -1.613 -2.792 18.751 1.00 81.69 94 LEU A N 1
ATOM 762 C CA . LEU A 1 94 ? -1.881 -3.861 19.714 1.00 81.69 94 LEU A CA 1
ATOM 763 C C . LEU A 1 94 ? -1.101 -3.639 21.016 1.00 81.69 94 LEU A C 1
ATOM 765 O O . LEU A 1 94 ? -1.635 -3.867 22.090 1.00 81.69 94 LEU A O 1
ATOM 769 N N . GLU A 1 95 ? 0.142 -3.177 20.919 1.00 84.19 95 GLU A N 1
ATOM 770 C CA . GLU A 1 95 ? 0.994 -2.886 22.072 1.00 84.19 95 GLU A CA 1
ATOM 771 C C . GLU A 1 95 ? 0.372 -1.799 22.950 1.00 84.19 95 GLU A C 1
ATOM 773 O O . GLU A 1 95 ? 0.242 -1.999 24.150 1.00 84.19 95 GLU A O 1
ATOM 778 N N . GLN A 1 96 ? -0.102 -0.705 22.342 1.00 81.25 96 GLN A N 1
ATOM 779 C CA . GLN A 1 96 ? -0.812 0.359 23.060 1.00 81.25 96 GLN A CA 1
ATOM 780 C C . GLN A 1 96 ? -2.078 -0.165 23.739 1.00 81.25 96 GLN A C 1
ATOM 782 O O . GLN A 1 96 ? -2.332 0.155 24.892 1.00 81.25 96 GLN A O 1
ATOM 787 N N . TYR A 1 97 ? -2.850 -0.997 23.037 1.00 82.75 97 TYR A N 1
ATOM 788 C CA . TYR A 1 97 ? -4.068 -1.590 23.581 1.00 82.75 97 TYR A CA 1
ATOM 789 C C . TYR A 1 97 ? -3.808 -2.529 24.770 1.00 82.75 97 TYR A C 1
ATOM 791 O O . TYR A 1 97 ? -4.652 -2.650 25.647 1.00 82.75 97 TYR A O 1
ATOM 799 N N . LEU A 1 98 ? -2.669 -3.228 24.787 1.00 89.62 98 LEU A N 1
ATOM 800 C CA . LEU A 1 98 ? -2.320 -4.185 25.842 1.00 89.62 98 LEU A CA 1
ATOM 801 C C . LEU A 1 98 ? -1.695 -3.533 27.086 1.00 89.62 98 LEU A C 1
ATOM 803 O O . LEU A 1 98 ? -1.560 -4.205 28.108 1.00 89.62 98 LEU A O 1
ATOM 807 N N . GLU A 1 99 ? -1.271 -2.272 26.990 1.00 85.81 99 GLU A N 1
ATOM 808 C CA . GLU A 1 99 ? -0.717 -1.492 28.105 1.00 85.81 99 GLU A CA 1
ATOM 809 C C . GLU A 1 99 ? -1.794 -0.719 28.897 1.00 85.81 99 GLU A C 1
ATOM 811 O O . GLU A 1 99 ? -1.490 -0.199 29.975 1.00 85.81 99 GLU A O 1
ATOM 816 N N . GLU A 1 100 ? -3.033 -0.668 28.391 1.00 63.28 100 GLU A N 1
ATOM 817 C CA . GLU A 1 100 ? -4.237 -0.132 29.059 1.00 63.28 100 GLU A CA 1
ATOM 818 C C . GLU A 1 100 ? -4.976 -1.199 29.890 1.00 63.28 100 GLU A C 1
ATOM 820 O O . GLU A 1 100 ? -5.469 -0.840 30.987 1.00 63.28 100 GLU A O 1
#

Foldseek 3Di:
DDPFDWAWDDFDDDDPQWTWTFTDTVVAGRKIKIKGPAQPPVGRCPLVVVVVVLQVVLVVVDPPDFHQDDWDWADPDPPTTIIIGITHDDPDDPVRVVVD

Sequence (100 aa):
MNGLIPEIRSGDSKSTMFSLFTADWGDKKNLLVKKISRSLPDQPTAAYYEAHYHRTVAKLGVPNICHLSYLYEHRLDEQIFELWMIFLPIHCSLEQYLEE

pLDDT: mean 79.98, std 10.87, range [39.47, 92.19]

Organism: NCBI:txid392030

Radius of gyration: 14.61 Å; chains: 1; bounding box: 30×30×47 Å